Protein AF-A0A962DFJ9-F1 (afdb_monomer)

Secondary structure (DSSP, 8-state):
-EEEEEESS--BTTB-SB----SSS------SSPPSS-EEEEEE-SS---S--------

Structure (mmCIF, N/CA/C/O backbone):
data_AF-A0A962DFJ9-F1
#
_entry.id   AF-A0A962DFJ9-F1
#
loop_
_atom_site.group_PDB
_atom_site.id
_atom_site.type_symbol
_atom_site.label_atom_id
_atom_site.label_alt_id
_atom_site.label_comp_id
_atom_site.label_asym_id
_atom_site.label_entity_id
_atom_site.label_seq_id
_atom_site.pdbx_PDB_ins_code
_atom_site.Cartn_x
_atom_site.Cartn_y
_atom_site.Cartn_z
_atom_site.occupancy
_atom_s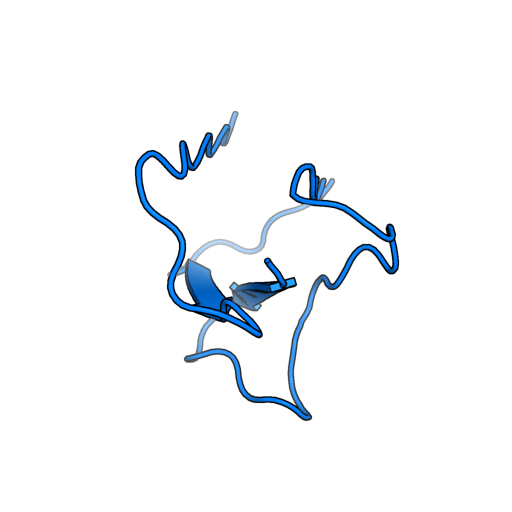ite.B_iso_or_equiv
_atom_site.auth_seq_id
_atom_site.auth_comp_id
_atom_site.auth_asym_id
_atom_site.auth_atom_id
_atom_site.pdbx_PDB_model_num
ATOM 1 N N . ALA A 1 1 ? 6.155 1.101 -7.713 1.00 66.12 1 ALA A N 1
ATOM 2 C CA . ALA A 1 1 ? 5.570 -0.141 -7.172 1.00 66.12 1 ALA A CA 1
ATOM 3 C C . ALA A 1 1 ? 4.085 0.131 -7.009 1.00 66.12 1 ALA A C 1
ATOM 5 O O . ALA A 1 1 ? 3.753 1.302 -6.917 1.00 66.12 1 ALA A O 1
ATOM 6 N N . ASP A 1 2 ? 3.244 -0.895 -7.052 1.00 74.12 2 ASP A N 1
ATOM 7 C CA . ASP A 1 2 ? 1.809 -0.804 -6.798 1.00 74.12 2 ASP A CA 1
ATOM 8 C C . ASP A 1 2 ? 1.480 -1.519 -5.479 1.00 74.12 2 ASP A C 1
ATOM 10 O O . ASP A 1 2 ? 1.932 -2.646 -5.243 1.00 74.12 2 ASP A O 1
ATOM 14 N N . LEU A 1 3 ? 0.673 -0.875 -4.646 1.00 75.75 3 LEU A N 1
ATOM 15 C CA . LEU A 1 3 ? 0.257 -1.292 -3.321 1.00 75.75 3 LEU A CA 1
ATOM 16 C C . LEU A 1 3 ? -1.218 -1.650 -3.400 1.00 75.75 3 LEU A C 1
ATOM 18 O O . LEU A 1 3 ? -2.076 -0.819 -3.706 1.00 75.75 3 LEU A O 1
ATOM 22 N N . TYR A 1 4 ? -1.507 -2.901 -3.082 1.00 79.88 4 TYR A N 1
ATOM 23 C CA . TYR A 1 4 ? -2.860 -3.409 -2.988 1.00 79.88 4 TYR A CA 1
ATOM 24 C C . TYR A 1 4 ? -3.130 -3.745 -1.533 1.00 79.88 4 TYR A C 1
ATOM 26 O O . TYR A 1 4 ? -2.418 -4.548 -0.932 1.00 79.88 4 TYR A O 1
ATOM 34 N N . VAL A 1 5 ? -4.156 -3.119 -0.969 1.00 81.75 5 VAL A N 1
ATOM 35 C CA . VAL A 1 5 ? -4.620 -3.429 0.382 1.00 81.75 5 VAL A CA 1
ATOM 36 C C . VAL A 1 5 ? -6.047 -3.936 0.301 1.00 81.75 5 VAL A C 1
ATOM 38 O O . VAL A 1 5 ? -6.881 -3.326 -0.375 1.00 81.75 5 VAL A O 1
ATOM 41 N N . ARG A 1 6 ? -6.326 -5.039 0.991 1.00 84.12 6 ARG A N 1
ATOM 42 C CA . ARG A 1 6 ? -7.654 -5.646 1.062 1.00 84.12 6 ARG A CA 1
ATOM 43 C C . ARG A 1 6 ? -7.935 -6.218 2.443 1.00 84.12 6 ARG A C 1
ATOM 45 O O . ARG A 1 6 ? -7.053 -6.803 3.072 1.00 84.12 6 ARG A O 1
ATOM 52 N N . HIS A 1 7 ? -9.174 -6.089 2.905 1.00 84.69 7 HIS A N 1
ATOM 53 C CA . HIS A 1 7 ? -9.622 -6.716 4.148 1.00 84.69 7 HIS A CA 1
ATOM 54 C C . HIS A 1 7 ? -10.237 -8.100 3.908 1.00 84.69 7 HIS A C 1
ATOM 56 O O . HIS A 1 7 ? -10.956 -8.324 2.935 1.00 84.69 7 HIS A O 1
ATOM 62 N N . GLY A 1 8 ? -9.943 -9.049 4.798 1.00 82.25 8 GLY A N 1
ATOM 63 C CA . GLY A 1 8 ? -10.592 -10.361 4.864 1.00 82.25 8 GLY A CA 1
ATOM 64 C C . GLY A 1 8 ? -10.166 -11.381 3.802 1.00 82.25 8 GLY A C 1
ATOM 65 O O . GLY A 1 8 ? -10.453 -12.565 3.963 1.00 82.25 8 GLY A O 1
ATOM 66 N N . ALA A 1 9 ? -9.466 -10.971 2.741 1.00 83.62 9 ALA A N 1
ATOM 67 C CA . ALA A 1 9 ? -8.956 -11.866 1.703 1.00 83.62 9 ALA A CA 1
ATOM 68 C C . ALA A 1 9 ? -7.732 -11.280 0.991 1.00 83.62 9 ALA A C 1
ATOM 70 O O . ALA A 1 9 ? -7.534 -10.067 0.984 1.00 83.62 9 ALA A O 1
ATOM 71 N N . GLN A 1 10 ? -6.956 -12.146 0.331 1.00 78.94 10 GLN A N 1
ATOM 72 C CA . GLN A 1 10 ? -5.815 -11.736 -0.487 1.00 78.94 10 GLN A CA 1
ATOM 73 C C . GLN A 1 10 ? -6.247 -10.758 -1.592 1.00 78.94 10 GLN A C 1
ATOM 75 O O . GLN A 1 10 ? -7.296 -10.930 -2.237 1.00 78.94 10 GLN A O 1
ATOM 80 N N . SER A 1 11 ? -5.441 -9.719 -1.809 1.00 74.81 11 SER A N 1
ATOM 81 C CA . SER A 1 11 ? -5.721 -8.730 -2.841 1.00 74.81 11 SER A CA 1
ATOM 82 C C . SER A 1 11 ? -5.470 -9.344 -4.214 1.00 74.81 11 SER A C 1
ATOM 84 O O . SER A 1 11 ? -4.518 -10.092 -4.429 1.00 74.81 11 SER A O 1
ATOM 86 N N . THR A 1 12 ? -6.325 -9.025 -5.180 1.00 74.81 12 THR A N 1
ATOM 87 C CA . THR A 1 12 ? -6.091 -9.391 -6.582 1.00 74.81 12 THR A CA 1
ATOM 88 C C . THR A 1 12 ? -6.083 -8.135 -7.436 1.00 74.81 12 THR A C 1
ATOM 90 O O . THR A 1 12 ? -6.541 -7.077 -7.016 1.00 74.81 12 THR A O 1
ATOM 93 N N . THR A 1 13 ? -5.611 -8.249 -8.676 1.00 70.44 13 THR A N 1
ATOM 94 C CA 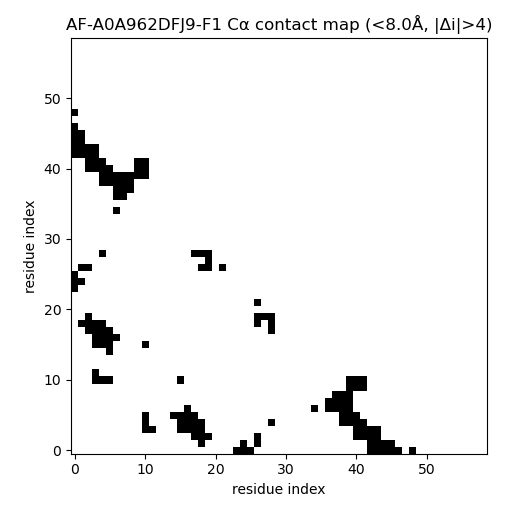. THR A 1 13 ? -5.604 -7.146 -9.655 1.00 70.44 13 THR A CA 1
ATOM 95 C C . THR A 1 13 ? -6.979 -6.550 -9.946 1.00 70.44 13 THR A C 1
ATOM 97 O O . THR A 1 13 ? -7.047 -5.477 -10.532 1.00 70.44 13 THR A O 1
ATOM 100 N N . SER A 1 14 ? -8.059 -7.230 -9.558 1.00 73.88 14 SER A N 1
ATOM 101 C CA . SER A 1 14 ? -9.441 -6.776 -9.745 1.00 73.88 14 SER A CA 1
ATOM 102 C C . SER A 1 14 ? -10.183 -6.549 -8.428 1.00 73.88 14 SER A C 1
ATOM 104 O O . SER A 1 14 ? -11.300 -6.043 -8.446 1.00 73.88 14 SER A O 1
ATOM 106 N N . SER A 1 15 ? -9.606 -6.933 -7.287 1.00 75.62 15 SER A N 1
ATOM 107 C CA . SER A 1 15 ? -10.241 -6.789 -5.977 1.00 75.62 15 SER A CA 1
ATOM 108 C C . SER A 1 15 ? -9.241 -6.254 -4.966 1.00 75.62 15 SER A C 1
ATOM 110 O O . SER A 1 15 ? -8.379 -6.985 -4.473 1.00 75.62 15 SER A O 1
ATOM 112 N N . TYR A 1 16 ? -9.395 -4.972 -4.674 1.00 78.25 16 TYR A N 1
ATOM 113 C CA . TYR A 1 16 ? -8.590 -4.192 -3.751 1.00 78.25 16 TYR A CA 1
ATOM 114 C C . TYR A 1 16 ? -9.504 -3.169 -3.075 1.00 78.25 16 TYR A C 1
ATOM 116 O O . TYR A 1 16 ? -10.367 -2.590 -3.732 1.00 78.25 16 TYR A O 1
ATOM 124 N N . ASP A 1 17 ? -9.322 -2.960 -1.775 1.00 75.62 17 ASP A N 1
ATOM 125 C CA . ASP A 1 17 ? -10.041 -1.931 -1.015 1.00 75.62 17 ASP A CA 1
ATOM 126 C C . ASP A 1 17 ? -9.365 -0.571 -1.162 1.00 75.62 17 ASP A C 1
ATOM 128 O O . ASP A 1 17 ? -10.023 0.466 -1.207 1.00 75.62 17 ASP A O 1
ATOM 132 N N . CYS A 1 18 ? -8.039 -0.568 -1.287 1.00 72.06 18 CYS A N 1
ATOM 133 C CA . CYS A 1 18 ? -7.304 0.646 -1.570 1.00 72.06 18 CYS A CA 1
ATOM 134 C C . CYS A 1 18 ? -6.221 0.417 -2.616 1.00 72.06 18 CYS A C 1
ATOM 136 O O . CYS A 1 18 ? -5.383 -0.478 -2.503 1.00 72.06 18 CYS A O 1
ATOM 138 N N . ARG A 1 19 ? -6.276 1.284 -3.627 1.00 68.31 19 ARG A N 1
ATOM 139 C CA . ARG A 1 19 ? -5.237 1.512 -4.621 1.00 68.31 19 ARG A CA 1
ATOM 140 C C . ARG A 1 19 ? -5.152 3.023 -4.829 1.00 68.31 19 ARG A C 1
ATOM 142 O O . ARG A 1 19 ? -5.970 3.586 -5.565 1.00 68.31 19 ARG A O 1
ATOM 149 N N . PRO A 1 20 ? -4.237 3.718 -4.144 1.00 60.97 20 PRO A N 1
ATOM 150 C CA . PRO A 1 20 ? -4.050 5.133 -4.367 1.00 60.97 20 PRO A CA 1
ATOM 151 C C . PRO A 1 20 ? -3.377 5.218 -5.734 1.00 60.97 20 PRO A C 1
ATOM 153 O O . PRO A 1 20 ? -2.233 4.815 -5.872 1.00 60.97 20 PRO A O 1
ATOM 156 N N . TYR A 1 21 ? -4.097 5.669 -6.763 1.00 55.22 21 TYR A N 1
ATOM 157 C CA . TYR A 1 21 ? -3.624 5.825 -8.150 1.00 55.22 21 TYR A CA 1
ATOM 158 C C . TYR A 1 21 ? -2.482 6.865 -8.283 1.00 55.22 21 TYR A C 1
ATOM 160 O O . TYR A 1 21 ? -2.495 7.723 -9.165 1.00 55.22 21 TYR A O 1
ATOM 168 N N . LYS A 1 22 ? -1.506 6.863 -7.373 1.00 55.44 22 LYS A N 1
ATOM 169 C CA . LYS A 1 22 ? -0.355 7.747 -7.370 1.00 55.44 22 LYS A CA 1
ATOM 170 C C . LYS A 1 22 ? 0.769 7.085 -8.143 1.00 55.44 22 LYS A C 1
ATOM 172 O O . LYS A 1 22 ? 1.243 6.008 -7.806 1.00 55.44 22 LYS A O 1
ATOM 177 N N . ASN A 1 23 ? 1.207 7.781 -9.180 1.00 46.56 23 ASN A N 1
ATOM 178 C CA . ASN A 1 23 ? 2.336 7.370 -9.989 1.00 46.56 23 ASN A CA 1
ATOM 179 C C . ASN A 1 23 ? 3.627 7.543 -9.163 1.00 46.56 23 ASN A C 1
ATOM 181 O O . ASN A 1 23 ? 4.060 8.672 -8.933 1.00 46.56 23 ASN A O 1
ATOM 185 N N . GLY A 1 24 ? 4.213 6.450 -8.663 1.00 58.12 24 GLY A N 1
ATOM 186 C CA . GLY A 1 24 ? 5.443 6.486 -7.864 1.00 58.12 24 GLY A CA 1
ATOM 187 C C . GLY A 1 24 ? 5.691 5.220 -7.037 1.00 58.12 24 GLY A C 1
ATOM 188 O O . GLY A 1 24 ? 5.036 4.202 -7.220 1.00 58.12 24 GLY A O 1
ATOM 189 N N . ASN A 1 25 ? 6.669 5.271 -6.128 1.00 55.81 25 ASN A N 1
ATOM 190 C CA . ASN A 1 25 ? 6.892 4.232 -5.105 1.00 55.81 25 ASN A CA 1
ATOM 191 C C . ASN A 1 25 ? 6.235 4.581 -3.758 1.00 55.81 25 ASN A C 1
ATOM 193 O O . ASN A 1 25 ? 6.351 3.820 -2.803 1.00 55.81 25 ASN A O 1
ATOM 197 N N . THR A 1 26 ? 5.590 5.745 -3.665 1.00 61.66 26 THR A N 1
ATOM 198 C CA . THR A 1 26 ? 4.990 6.253 -2.430 1.00 61.66 26 THR A CA 1
ATOM 199 C C . THR A 1 26 ? 3.475 6.150 -2.526 1.00 61.66 26 THR A C 1
ATOM 201 O O . THR A 1 26 ? 2.792 7.091 -2.936 1.00 61.66 26 THR A O 1
ATOM 204 N N . GLU A 1 27 ? 2.951 4.994 -2.143 1.00 68.00 27 GLU A N 1
ATOM 205 C CA . GLU A 1 27 ? 1.518 4.753 -2.020 1.00 68.00 27 GLU A CA 1
ATOM 206 C C . GLU A 1 27 ? 1.099 4.821 -0.555 1.00 68.00 27 GLU A C 1
ATOM 208 O O . GLU A 1 27 ? 1.770 4.290 0.327 1.00 68.00 27 GLU A O 1
ATOM 213 N N . SER A 1 28 ? -0.006 5.513 -0.290 1.00 70.94 28 SER A N 1
ATOM 214 C CA . SER A 1 28 ? -0.564 5.653 1.051 1.00 70.94 28 SER A CA 1
ATOM 215 C C . SER A 1 28 ? -2.060 5.396 0.997 1.00 70.94 28 SER A C 1
ATOM 217 O O . SER A 1 28 ? -2.773 6.009 0.200 1.00 70.94 28 SER A O 1
ATOM 219 N N . CYS A 1 29 ? -2.501 4.474 1.843 1.00 73.31 29 CYS A N 1
ATOM 220 C CA . CYS A 1 29 ? -3.891 4.111 2.045 1.00 73.31 29 CYS A CA 1
ATOM 221 C C . CYS A 1 29 ? -4.271 4.440 3.479 1.00 73.31 29 CYS A C 1
ATOM 223 O O . CYS A 1 29 ? -3.647 3.944 4.413 1.00 73.31 29 CYS A O 1
ATOM 225 N N . SE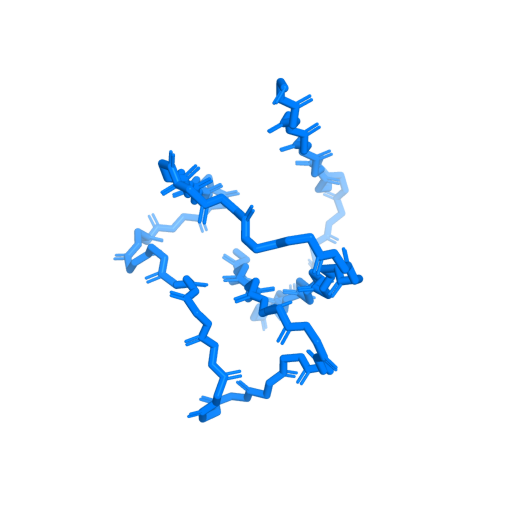R A 1 30 ? -5.293 5.267 3.644 1.00 73.69 30 SER A N 1
ATOM 226 C CA . SER A 1 30 ? -5.871 5.591 4.941 1.00 73.69 30 SER A CA 1
ATOM 227 C C . SER A 1 30 ? -7.287 5.035 5.001 1.00 73.69 30 SER A C 1
ATOM 229 O O . SER A 1 30 ? -8.154 5.412 4.215 1.00 73.69 30 SER A O 1
ATOM 231 N N . PHE A 1 31 ? -7.514 4.129 5.948 1.00 75.81 31 PHE A N 1
ATOM 232 C CA . PHE A 1 31 ? -8.830 3.583 6.256 1.00 75.81 31 PHE A CA 1
ATOM 233 C C . PHE A 1 31 ? -9.313 4.239 7.546 1.00 75.81 31 PHE A C 1
ATOM 235 O O . PHE A 1 31 ? -8.715 4.045 8.597 1.00 75.81 31 PHE A O 1
ATOM 242 N N . SER A 1 32 ? -10.370 5.047 7.468 1.00 69.44 32 SER A N 1
ATOM 243 C CA . SER A 1 32 ? -10.929 5.757 8.629 1.00 69.44 32 SER A CA 1
ATOM 244 C C . SER A 1 32 ? -11.725 4.851 9.572 1.00 69.44 32 SER A C 1
ATOM 246 O O . SER A 1 32 ? -11.961 5.212 10.720 1.00 69.44 32 SER A O 1
ATOM 248 N N . SER A 1 33 ? -12.141 3.675 9.103 1.00 68.44 33 SER A N 1
ATOM 249 C CA . SER A 1 33 ? -12.779 2.643 9.919 1.00 68.44 33 SER A CA 1
ATOM 250 C C . SER A 1 33 ? -12.328 1.276 9.410 1.00 68.44 33 SER A C 1
ATOM 252 O O . SER A 1 33 ? -13.024 0.656 8.600 1.00 68.44 33 SER A O 1
ATOM 254 N N . PRO A 1 34 ? -11.116 0.824 9.780 1.00 72.19 34 PRO A N 1
ATOM 255 C CA . PRO A 1 34 ? -10.687 -0.501 9.393 1.00 72.19 34 PRO A CA 1
ATOM 256 C C . PRO A 1 34 ? -11.600 -1.522 10.076 1.00 72.19 34 PRO A C 1
ATOM 258 O O . PRO A 1 34 ? -11.736 -1.541 11.299 1.00 72.19 34 PRO A O 1
ATOM 261 N N . ALA A 1 35 ? -12.245 -2.374 9.281 1.00 75.88 35 ALA A N 1
ATOM 262 C CA . ALA A 1 35 ? -12.969 -3.509 9.824 1.00 75.88 35 ALA A CA 1
ATOM 263 C C . ALA A 1 35 ? -12.006 -4.403 10.624 1.00 75.88 35 ALA A C 1
ATOM 265 O O . ALA A 1 35 ? -10.845 -4.610 10.247 1.00 75.88 35 ALA A O 1
ATOM 266 N N . SER A 1 36 ? -12.490 -4.944 11.742 1.00 75.56 36 SER A N 1
ATOM 267 C CA . SER A 1 36 ? -11.729 -5.906 12.530 1.00 75.56 36 SER A CA 1
ATOM 268 C C . SER A 1 36 ? -11.530 -7.187 11.719 1.00 75.56 36 SER A C 1
ATOM 270 O O . SER A 1 36 ? -12.449 -7.703 11.084 1.00 75.56 36 SER A O 1
ATOM 272 N N . GLY A 1 37 ? -10.295 -7.677 11.674 1.00 81.25 37 GLY A N 1
ATOM 273 C CA . GLY A 1 37 ? -9.935 -8.873 10.919 1.00 81.25 37 GLY A CA 1
ATOM 274 C C . GLY A 1 37 ? -8.562 -8.756 10.273 1.00 81.25 37 GLY A C 1
ATOM 275 O O . GLY A 1 37 ? -7.795 -7.836 10.552 1.00 81.25 37 GLY A O 1
ATOM 276 N N . THR A 1 38 ? -8.248 -9.720 9.415 1.00 84.50 38 THR A N 1
ATOM 277 C CA . THR A 1 38 ? -6.954 -9.790 8.738 1.00 84.50 38 THR A CA 1
ATOM 278 C C . THR A 1 38 ? -6.932 -8.868 7.528 1.00 84.50 38 THR A C 1
ATOM 280 O O . THR A 1 38 ? -7.790 -8.954 6.649 1.00 84.50 38 THR A O 1
ATOM 283 N N . TRP A 1 39 ? -5.918 -8.013 7.471 1.00 82.94 39 TRP A N 1
ATOM 284 C CA . TRP A 1 39 ? -5.621 -7.178 6.316 1.00 82.94 39 TRP A CA 1
ATOM 285 C C . TRP A 1 39 ? -4.510 -7.821 5.494 1.00 82.94 39 TRP A C 1
ATOM 287 O O . TRP A 1 39 ? -3.481 -8.224 6.032 1.00 82.94 39 TRP A O 1
ATOM 297 N N . TYR A 1 40 ? -4.730 -7.914 4.189 1.00 84.62 40 TYR A N 1
ATOM 298 C CA . TYR A 1 40 ? -3.770 -8.420 3.224 1.00 84.62 40 TYR A CA 1
ATOM 299 C C . TYR A 1 40 ? -3.181 -7.246 2.457 1.00 84.62 40 TYR A C 1
ATOM 301 O O . TYR A 1 40 ? -3.909 -6.398 1.937 1.00 84.62 40 TYR A O 1
ATOM 309 N N . ILE A 1 41 ? -1.852 -7.198 2.418 1.00 81.25 41 ILE A N 1
ATOM 310 C CA . ILE A 1 41 ? -1.089 -6.155 1.743 1.00 81.25 41 ILE A CA 1
ATOM 311 C C . ILE A 1 41 ? -0.213 -6.843 0.704 1.00 81.25 41 ILE A C 1
ATOM 313 O O . ILE A 1 41 ? 0.706 -7.584 1.050 1.00 81.25 41 ILE A O 1
ATOM 317 N N . ASP A 1 42 ? -0.504 -6.595 -0.566 1.00 79.12 42 ASP A N 1
ATOM 318 C CA . ASP A 1 42 ? 0.223 -7.143 -1.702 1.00 79.12 42 ASP A CA 1
ATOM 319 C C . ASP A 1 42 ? 0.984 -6.006 -2.400 1.00 79.12 42 ASP A C 1
ATOM 321 O O . ASP 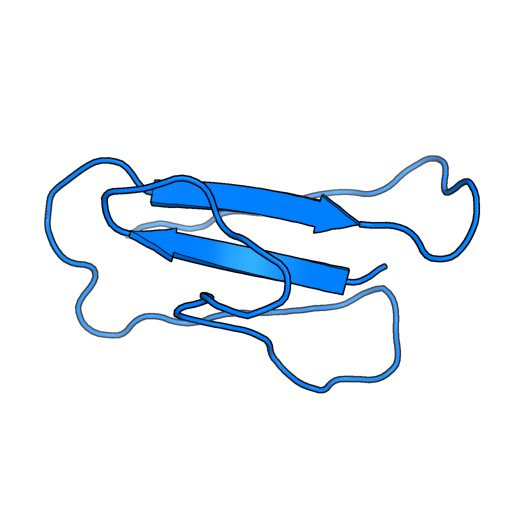A 1 42 ? 0.399 -5.008 -2.824 1.00 79.12 42 ASP A O 1
ATOM 325 N N . ILE A 1 43 ? 2.304 -6.157 -2.537 1.00 77.94 43 ILE A N 1
ATOM 326 C CA . ILE A 1 43 ? 3.162 -5.203 -3.251 1.00 77.94 43 ILE A CA 1
ATOM 327 C C . ILE A 1 43 ? 3.546 -5.813 -4.595 1.00 77.94 43 ILE A C 1
ATOM 329 O O . ILE A 1 43 ? 4.204 -6.854 -4.653 1.00 77.94 43 ILE A O 1
ATOM 333 N N . ARG A 1 44 ? 3.176 -5.152 -5.692 1.00 75.81 44 ARG A N 1
ATOM 334 C CA . ARG A 1 44 ? 3.571 -5.536 -7.051 1.00 75.81 44 ARG A CA 1
ATOM 335 C C . ARG A 1 44 ? 4.475 -4.473 -7.653 1.00 75.81 44 ARG A C 1
ATOM 337 O O . ARG A 1 44 ? 4.045 -3.375 -7.975 1.00 75.81 44 ARG A O 1
ATOM 344 N N . GLY A 1 45 ? 5.750 -4.794 -7.830 1.00 73.12 45 GLY A N 1
ATOM 345 C CA . GLY A 1 45 ? 6.651 -3.969 -8.632 1.00 73.12 45 GLY A CA 1
ATOM 346 C C . GLY A 1 45 ? 6.460 -4.256 -10.120 1.00 73.12 45 GLY A C 1
ATOM 347 O O . GLY A 1 45 ? 6.522 -5.414 -10.521 1.00 73.12 45 GLY A O 1
ATOM 348 N N . TYR A 1 46 ? 6.267 -3.221 -10.944 1.00 71.31 46 TYR A N 1
ATOM 349 C CA . TYR A 1 46 ? 6.331 -3.351 -12.410 1.00 71.31 46 TYR A CA 1
ATOM 350 C C . TYR A 1 46 ? 7.719 -3.823 -12.884 1.00 71.31 46 TYR A C 1
ATOM 352 O O . TYR A 1 46 ? 7.853 -4.546 -13.867 1.00 71.31 46 TYR A O 1
ATOM 360 N N . SER A 1 47 ? 8.760 -3.440 -12.149 1.00 74.31 47 SER A N 1
ATOM 361 C CA . SER A 1 47 ? 10.146 -3.863 -12.326 1.00 74.31 47 SER A CA 1
ATOM 362 C C . SER A 1 47 ? 10.711 -4.352 -10.992 1.00 74.31 47 SER A C 1
ATOM 364 O O . SER A 1 47 ? 10.189 -4.007 -9.927 1.00 74.31 47 SER A O 1
ATOM 366 N N . ALA A 1 48 ? 11.768 -5.172 -11.046 1.00 74.06 48 ALA A N 1
ATOM 367 C CA . ALA A 1 48 ? 12.476 -5.617 -9.851 1.00 74.06 48 ALA A CA 1
ATOM 368 C C . ALA A 1 48 ? 12.940 -4.388 -9.054 1.00 74.06 48 ALA A C 1
ATOM 370 O O . ALA A 1 48 ? 13.748 -3.593 -9.535 1.00 74.06 48 ALA A O 1
ATOM 371 N N . ALA A 1 49 ? 12.381 -4.219 -7.860 1.00 68.31 49 ALA A N 1
ATOM 372 C CA . ALA A 1 49 ? 12.677 -3.108 -6.973 1.00 68.31 49 ALA A CA 1
ATOM 373 C C . ALA A 1 49 ? 13.359 -3.640 -5.711 1.00 68.31 49 ALA A C 1
ATOM 375 O O . ALA A 1 49 ? 12.897 -4.610 -5.110 1.00 68.31 49 ALA A O 1
ATOM 376 N N . SER A 1 50 ? 14.443 -2.982 -5.307 1.00 74.75 50 SER A N 1
ATOM 377 C CA . SER A 1 50 ? 15.233 -3.306 -4.114 1.00 74.75 50 SER A CA 1
ATOM 378 C C . SER A 1 50 ? 15.159 -2.133 -3.140 1.00 74.75 50 SER A C 1
ATOM 380 O O . SER A 1 50 ? 15.208 -0.984 -3.573 1.00 74.75 50 SER A O 1
ATOM 382 N N . GLY A 1 51 ? 15.061 -2.397 -1.835 1.00 73.75 51 GLY A N 1
ATOM 383 C CA . GLY A 1 51 ? 14.978 -1.329 -0.825 1.00 73.75 51 GLY A CA 1
ATOM 384 C C . GLY A 1 51 ? 13.596 -0.678 -0.712 1.00 73.75 51 GLY A C 1
ATOM 385 O O . GLY A 1 51 ? 13.491 0.508 -0.414 1.00 73.75 51 GLY A O 1
ATOM 386 N N . VAL A 1 52 ? 12.530 -1.438 -0.973 1.00 72.06 52 VAL A N 1
ATOM 387 C CA . VAL A 1 52 ? 11.157 -0.976 -0.743 1.00 72.06 52 VAL A CA 1
ATOM 388 C C . VAL A 1 52 ? 10.866 -1.020 0.756 1.00 72.06 52 VAL A C 1
ATOM 390 O O . VAL A 1 52 ? 10.914 -2.087 1.365 1.00 72.06 52 VAL A O 1
ATOM 393 N N . THR A 1 53 ? 10.539 0.129 1.339 1.00 72.88 53 THR A N 1
ATOM 394 C CA . THR A 1 53 ? 10.096 0.227 2.734 1.00 72.88 53 THR A CA 1
ATOM 395 C C . THR A 1 53 ? 8.576 0.284 2.769 1.00 72.88 53 THR A C 1
ATOM 397 O O . THR A 1 53 ? 7.979 1.244 2.285 1.00 72.88 53 THR A O 1
ATOM 400 N N . LEU A 1 54 ? 7.948 -0.736 3.352 1.00 72.44 54 LEU A N 1
ATOM 401 C CA . LEU A 1 54 ? 6.520 -0.731 3.650 1.00 72.44 54 LEU A CA 1
ATOM 402 C C . LEU A 1 54 ? 6.317 -0.197 5.070 1.00 72.44 54 LEU A C 1
ATOM 404 O O . LEU A 1 54 ? 6.792 -0.804 6.027 1.00 72.44 54 LEU A O 1
ATOM 408 N N . ASN A 1 55 ? 5.594 0.914 5.207 1.00 73.12 55 ASN A N 1
ATOM 409 C CA . ASN A 1 55 ? 5.200 1.444 6.508 1.00 73.12 55 ASN A CA 1
ATOM 410 C C . ASN A 1 55 ? 3.692 1.262 6.700 1.00 73.12 55 ASN A C 1
ATOM 412 O O . ASN A 1 55 ? 2.902 1.905 6.011 1.00 73.12 55 ASN A O 1
ATOM 416 N N . VAL A 1 56 ? 3.303 0.404 7.641 1.00 71.19 56 VAL A N 1
ATOM 417 C CA . VAL A 1 56 ? 1.901 0.184 8.013 1.00 71.19 56 VAL A CA 1
ATOM 418 C C . VAL A 1 56 ? 1.681 0.797 9.385 1.00 71.19 56 VAL A C 1
ATOM 420 O O . VAL A 1 56 ? 2.335 0.399 10.345 1.00 71.19 56 VAL A O 1
ATOM 423 N N . THR A 1 57 ? 0.762 1.752 9.473 1.00 70.00 57 THR A N 1
ATOM 424 C CA . THR A 1 57 ? 0.349 2.348 10.744 1.00 70.00 57 THR A CA 1
ATOM 425 C C . THR A 1 57 ? -1.121 2.017 10.951 1.00 70.00 57 THR A C 1
ATOM 427 O O . THR A 1 57 ? -1.958 2.432 10.151 1.00 70.00 57 THR A O 1
ATOM 430 N N . ALA A 1 58 ? -1.420 1.245 11.989 1.00 65.19 58 ALA A N 1
ATOM 431 C CA . ALA A 1 58 ? -2.769 1.027 12.493 1.00 65.19 58 ALA A CA 1
ATOM 432 C C . ALA A 1 58 ? -2.788 1.596 13.915 1.00 65.19 58 ALA A C 1
ATOM 434 O O . ALA A 1 58 ? -1.980 1.161 14.736 1.00 65.19 58 ALA A O 1
ATOM 435 N N . ASP A 1 59 ? -3.617 2.614 14.138 1.00 61.31 59 ASP A N 1
ATOM 436 C CA . ASP A 1 59 ? -3.900 3.187 15.461 1.00 61.31 59 ASP A CA 1
ATOM 437 C C . ASP A 1 59 ? -5.109 2.472 16.077 1.00 61.31 59 ASP A C 1
ATOM 439 O O . ASP A 1 59 ? -6.088 2.245 15.321 1.00 61.31 59 ASP A O 1
#

Foldseek 3Di:
DWKFKDFPDAGDPVRGPDTPPDPDLDDDDDDPDDDPHDMHIDDDDPDDDDPRDDDDDDD

Sequence (59 aa):
ADLYVRHGAQST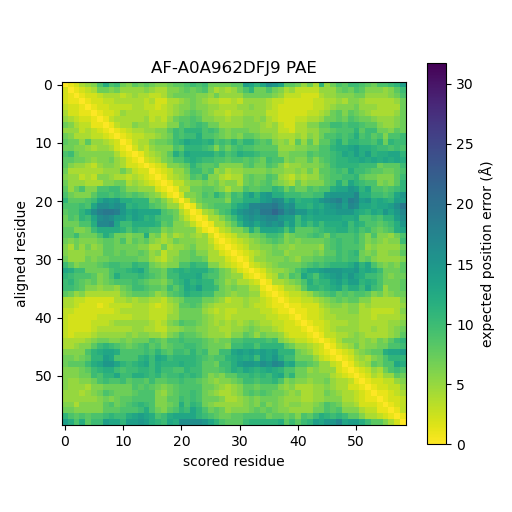TSSYDCRPYKNGNTESCSFSSPASGTWYIDIRGYSAASGVTLNVTAD

Solvent-accessible surface area (backbone atoms only — not comparable to full-atom values): 4122 Å² total; per-residue (Å²): 76,46,57,29,32,16,73,77,44,79,45,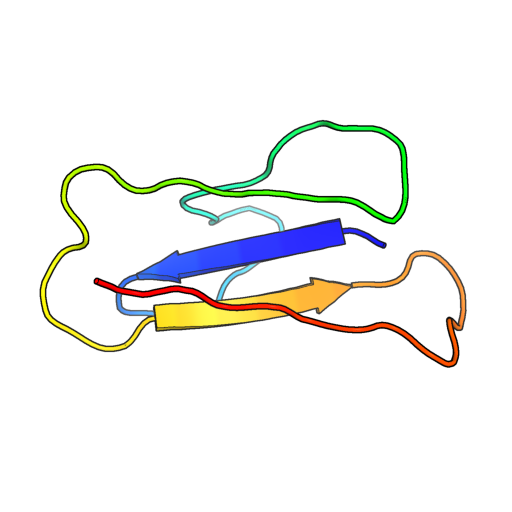48,102,88,47,55,78,37,66,58,93,53,93,47,80,75,68,70,80,85,70,96,74,71,75,90,74,58,74,27,75,44,79,47,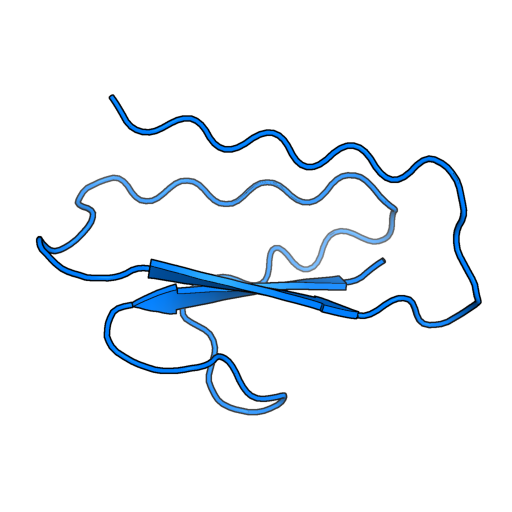56,92,54,97,76,81,90,80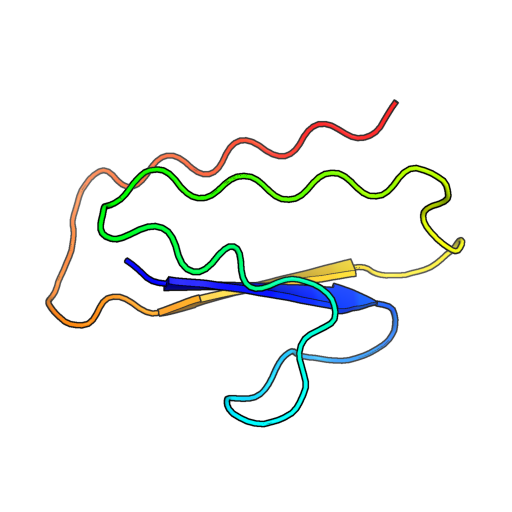,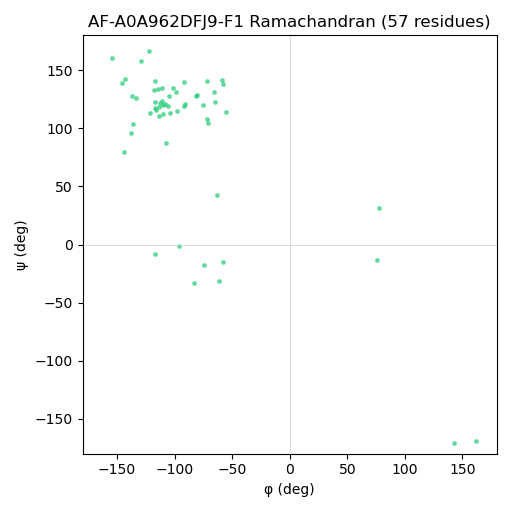84,85,85,86,86,84,132

pLDDT: mean 72.67, std 7.98, range [46.56, 84.69]

Radius of gyration: 11.55 Å; Cα contacts (8 Å, |Δi|>4): 79; chains: 1; bounding box: 28×20×28 Å

Mean predicted aligned error: 7.06 Å